Protein AF-A0A8X6KHC1-F1 (afdb_monomer_lite)

Radius of gyration: 24.21 Å; chains: 1; bounding box: 63×39×52 Å

Organism: Trichonephila clavata (NCBI:txid2740835)

Structure (mmCIF, N/CA/C/O backbone):
data_AF-A0A8X6KHC1-F1
#
_entry.id   AF-A0A8X6KHC1-F1
#
loop_
_atom_site.group_PDB
_atom_site.id
_atom_site.type_symbol
_atom_site.label_atom_id
_atom_site.label_alt_id
_atom_site.label_comp_id
_atom_site.label_asym_id
_atom_site.label_entity_id
_atom_site.label_seq_id
_atom_site.pdbx_PDB_ins_code
_atom_site.Cartn_x
_atom_site.Cartn_y
_atom_site.Cartn_z
_atom_site.occupancy
_atom_site.B_iso_or_equiv
_atom_site.auth_seq_id
_atom_site.auth_comp_id
_atom_site.auth_asym_id
_atom_site.auth_atom_id
_atom_site.pdbx_PDB_model_num
ATOM 1 N N . MET A 1 1 ? -24.688 18.273 -3.226 1.00 43.19 1 MET A N 1
ATOM 2 C CA . MET A 1 1 ? -24.657 17.177 -2.235 1.00 43.19 1 MET A CA 1
ATOM 3 C C . MET A 1 1 ? -24.201 15.931 -2.986 1.00 43.19 1 MET A C 1
ATOM 5 O O . MET A 1 1 ? -24.971 15.408 -3.776 1.00 43.19 1 MET A O 1
ATOM 9 N N . LEU A 1 2 ? -22.913 15.574 -2.917 1.00 41.88 2 LEU A N 1
ATOM 10 C CA . LEU A 1 2 ? -22.392 14.409 -3.650 1.00 41.88 2 LEU A CA 1
ATOM 11 C C . LEU A 1 2 ? -23.006 13.140 -3.045 1.00 41.88 2 LEU A C 1
ATOM 13 O O . LEU A 1 2 ? -23.076 13.063 -1.815 1.00 41.88 2 LEU A O 1
ATOM 17 N N . PRO A 1 3 ? -23.461 12.168 -3.857 1.00 45.53 3 PRO A N 1
ATOM 18 C CA . PRO A 1 3 ? -23.962 10.923 -3.311 1.00 45.53 3 PRO A CA 1
ATOM 19 C C . PRO A 1 3 ? -22.818 10.291 -2.527 1.00 45.53 3 PRO A C 1
ATOM 21 O O . PRO A 1 3 ? -21.704 10.156 -3.040 1.00 45.53 3 PRO A O 1
ATOM 24 N N . ALA A 1 4 ? -23.086 9.947 -1.268 1.00 55.69 4 ALA A N 1
ATOM 25 C CA . ALA A 1 4 ? -22.243 9.037 -0.524 1.00 55.69 4 ALA A CA 1
ATOM 26 C C . ALA A 1 4 ? -22.211 7.751 -1.347 1.00 55.69 4 ALA A C 1
ATOM 28 O O . ALA A 1 4 ? -23.131 6.938 -1.290 1.00 55.69 4 ALA A O 1
ATOM 29 N N . VAL A 1 5 ? -21.187 7.616 -2.191 1.00 51.53 5 VAL A N 1
ATOM 30 C CA . VAL A 1 5 ? -20.795 6.339 -2.757 1.00 51.53 5 VAL A CA 1
ATOM 31 C C . VAL A 1 5 ? -20.532 5.507 -1.520 1.00 51.53 5 VAL A C 1
ATOM 33 O O . VAL A 1 5 ? -19.492 5.653 -0.878 1.00 51.53 5 VAL A O 1
ATOM 36 N N . LEU A 1 6 ? -21.530 4.723 -1.116 1.00 49.94 6 LEU A N 1
ATOM 37 C CA . LEU A 1 6 ? -21.361 3.600 -0.221 1.00 49.94 6 LEU A CA 1
ATOM 38 C C . LEU A 1 6 ? -20.336 2.737 -0.937 1.00 49.94 6 LEU A C 1
ATOM 40 O O . LEU A 1 6 ? -20.671 1.900 -1.769 1.00 49.94 6 LEU A O 1
ATOM 44 N N . MET A 1 7 ? -19.058 3.033 -0.694 1.00 59.25 7 MET A N 1
ATOM 45 C CA . MET A 1 7 ? -17.973 2.146 -1.019 1.00 59.25 7 MET A CA 1
ATOM 46 C C . MET A 1 7 ? -18.353 0.884 -0.278 1.00 59.25 7 MET A C 1
ATOM 48 O O . MET A 1 7 ? -18.281 0.831 0.949 1.00 59.25 7 MET A O 1
ATOM 52 N N . THR A 1 8 ? -18.864 -0.097 -1.009 1.00 70.00 8 THR A N 1
ATOM 53 C CA . THR A 1 8 ? -19.113 -1.421 -0.475 1.00 70.00 8 THR A CA 1
ATOM 54 C C . THR A 1 8 ? -17.736 -1.991 -0.192 1.00 70.00 8 THR A C 1
ATOM 56 O O . THR A 1 8 ? -17.127 -2.633 -1.043 1.00 70.00 8 THR A O 1
ATOM 59 N N . VAL A 1 9 ? -17.191 -1.642 0.974 1.00 73.69 9 VAL A N 1
ATOM 60 C CA . VAL A 1 9 ? -15.909 -2.142 1.443 1.00 73.69 9 VAL A CA 1
ATOM 61 C C . VAL A 1 9 ? -16.115 -3.637 1.608 1.00 73.69 9 VAL A C 1
ATOM 63 O O . VAL A 1 9 ? -16.928 -4.062 2.439 1.00 73.69 9 VAL A O 1
ATOM 66 N N . SER A 1 10 ? -15.451 -4.413 0.758 1.00 87.31 10 SER A N 1
ATOM 67 C CA . SER A 1 10 ? -15.505 -5.872 0.785 1.00 87.31 10 SER A CA 1
ATOM 68 C C . SER A 1 10 ? -15.037 -6.395 2.145 1.0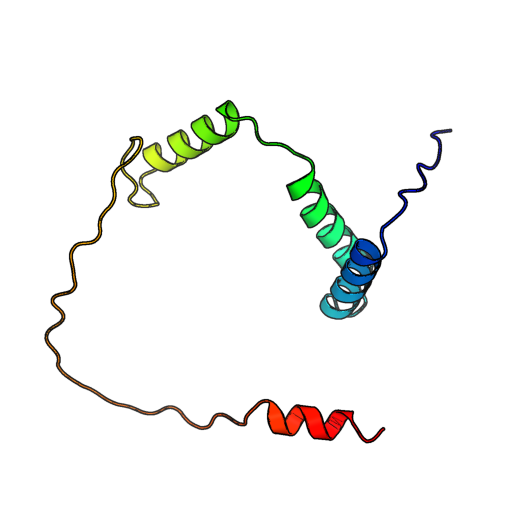0 87.31 10 SER A C 1
ATOM 70 O O . SER A 1 10 ? -14.314 -5.710 2.873 1.00 87.31 10 SER A O 1
ATOM 72 N N . LEU A 1 11 ? -15.418 -7.624 2.502 1.00 89.88 11 LEU A N 1
ATOM 73 C CA . LEU A 1 11 ? -14.990 -8.238 3.764 1.00 89.88 11 LEU A CA 1
ATOM 74 C C . LEU A 1 11 ? -13.456 -8.244 3.906 1.00 89.88 11 LEU A C 1
ATOM 76 O O . LEU A 1 11 ? -12.929 -7.949 4.975 1.00 89.88 11 LEU A O 1
ATOM 80 N N . VAL A 1 12 ? -12.745 -8.479 2.799 1.00 89.38 12 VAL A N 1
ATOM 81 C CA . VAL A 1 12 ? -11.277 -8.449 2.733 1.00 89.38 12 VAL A CA 1
ATOM 82 C C . VAL A 1 12 ? -10.725 -7.048 3.005 1.00 89.38 12 VAL A C 1
ATOM 84 O O . VAL A 1 12 ? -9.765 -6.896 3.757 1.00 89.38 12 VAL A O 1
ATOM 87 N N . GLU A 1 13 ? -11.327 -6.006 2.431 1.00 89.44 13 GLU A N 1
ATOM 88 C CA . GLU A 1 13 ? -10.899 -4.624 2.676 1.00 89.44 13 GLU A CA 1
ATOM 89 C C . 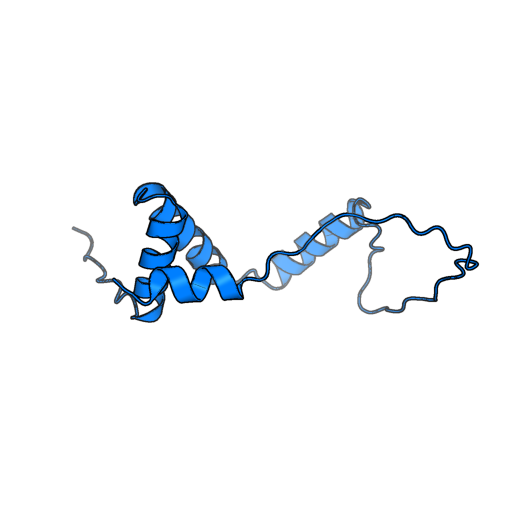GLU A 1 13 ? -11.162 -4.185 4.125 1.00 89.44 13 GLU A C 1
ATOM 91 O O . GLU A 1 13 ? -10.344 -3.465 4.698 1.00 89.44 13 GLU A O 1
ATOM 96 N N . ARG A 1 14 ? -12.252 -4.655 4.748 1.00 91.00 14 ARG A N 1
ATOM 97 C CA . ARG A 1 14 ? -12.530 -4.414 6.175 1.00 91.00 14 ARG A CA 1
ATOM 98 C C . ARG A 1 14 ? -11.512 -5.118 7.067 1.00 91.00 14 ARG A C 1
ATOM 100 O O . ARG A 1 14 ? -10.969 -4.487 7.968 1.00 91.00 14 ARG A O 1
ATOM 107 N N . ALA A 1 15 ? -11.206 -6.385 6.788 1.00 93.44 15 ALA A N 1
ATOM 108 C CA . ALA A 1 15 ? -10.185 -7.133 7.520 1.00 93.44 15 ALA A CA 1
ATOM 109 C C . ALA A 1 15 ? -8.805 -6.459 7.419 1.00 93.44 15 ALA A C 1
ATOM 111 O O . ALA A 1 1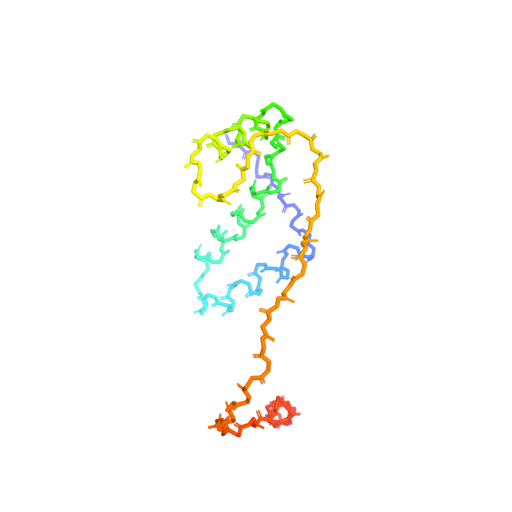5 ? -8.084 -6.364 8.410 1.00 93.44 15 ALA A O 1
ATOM 112 N N . LEU A 1 16 ? -8.462 -5.919 6.243 1.00 93.06 16 LEU A N 1
ATOM 113 C CA . LEU A 1 16 ? -7.228 -5.160 6.050 1.00 93.06 16 LEU A CA 1
ATOM 114 C C . LEU A 1 16 ? -7.211 -3.858 6.865 1.00 93.06 16 LEU A C 1
ATOM 116 O O . LEU A 1 16 ? -6.201 -3.561 7.492 1.00 93.06 16 LEU A O 1
ATOM 120 N N . LEU A 1 17 ? -8.310 -3.099 6.886 1.00 91.81 17 LEU A N 1
ATOM 121 C CA . LEU A 1 17 ? -8.428 -1.891 7.714 1.00 91.81 17 LEU A CA 1
ATOM 122 C C . LEU A 1 17 ? -8.246 -2.195 9.205 1.00 91.81 17 LEU A C 1
ATOM 124 O O . LEU A 1 17 ? -7.518 -1.478 9.887 1.00 91.81 17 LEU A O 1
ATOM 128 N N . VAL A 1 18 ? -8.864 -3.272 9.696 1.00 93.94 18 VAL A N 1
ATOM 129 C CA . VAL A 1 18 ? -8.744 -3.709 11.095 1.00 93.94 18 VAL A CA 1
ATOM 130 C C . VAL A 1 18 ? -7.309 -4.126 11.415 1.00 93.94 18 VAL A C 1
ATOM 132 O O . VAL A 1 18 ? -6.756 -3.703 12.427 1.00 93.94 18 VAL A O 1
ATOM 135 N N . LYS A 1 19 ? -6.662 -4.887 10.526 1.00 95.88 19 LYS A N 1
ATOM 136 C CA . LYS A 1 19 ? -5.249 -5.248 10.680 1.00 95.88 19 LYS A CA 1
ATOM 137 C C . LYS A 1 19 ? -4.353 -4.007 10.763 1.00 95.88 19 LYS A C 1
ATOM 139 O O . LYS A 1 19 ? -3.573 -3.882 11.703 1.00 95.88 19 LYS A O 1
ATOM 144 N N . LEU A 1 20 ? -4.517 -3.065 9.831 1.00 95.25 20 LEU A N 1
ATOM 145 C CA . LEU A 1 20 ? -3.743 -1.820 9.796 1.00 95.25 20 LEU A CA 1
ATOM 146 C C . LEU A 1 20 ? -3.972 -0.955 11.039 1.00 95.25 20 LEU A C 1
ATOM 148 O O . LEU A 1 20 ? -3.048 -0.287 11.492 1.00 95.25 20 LEU A O 1
ATOM 152 N N . PHE A 1 21 ? -5.182 -0.968 11.600 1.00 96.06 21 PHE A N 1
ATOM 153 C CA . PHE A 1 21 ? -5.505 -0.260 12.836 1.00 96.06 21 PHE A CA 1
ATOM 154 C C . PHE A 1 21 ? -4.699 -0.785 14.028 1.00 96.06 21 PHE A C 1
ATOM 156 O O . PHE A 1 21 ? -4.108 0.011 14.761 1.00 96.06 21 PHE A O 1
ATOM 163 N N . TYR A 1 22 ? -4.618 -2.107 14.194 1.00 97.19 22 TYR A N 1
ATOM 164 C CA . TYR A 1 22 ? -3.827 -2.710 15.268 1.00 97.19 22 TYR A CA 1
ATOM 165 C C . TYR A 1 22 ? -2.318 -2.547 15.049 1.00 97.19 22 TYR A C 1
ATOM 167 O O . TYR A 1 22 ? -1.606 -2.204 15.991 1.00 97.19 22 TYR A O 1
ATOM 175 N N . GLU A 1 23 ? -1.833 -2.684 13.810 1.00 96.00 23 GLU A N 1
ATOM 176 C CA . GLU A 1 23 ? -0.429 -2.408 13.458 1.00 96.00 23 GLU A CA 1
ATOM 177 C C . GLU A 1 23 ? -0.034 -0.951 13.767 1.00 96.00 23 GLU A C 1
ATOM 179 O O . GLU A 1 23 ? 1.074 -0.682 14.229 1.00 96.00 23 GLU A O 1
ATOM 184 N N . ASN A 1 24 ? -0.969 -0.010 13.605 1.00 95.81 24 ASN A N 1
ATOM 185 C CA . ASN A 1 24 ? -0.780 1.409 13.904 1.00 95.81 24 ASN A CA 1
ATOM 186 C C . ASN A 1 24 ? -1.143 1.794 15.355 1.00 95.81 24 ASN A C 1
ATOM 188 O O . ASN A 1 24 ? -1.416 2.965 15.630 1.00 95.81 24 ASN A O 1
ATOM 192 N N . LYS A 1 25 ? -1.151 0.838 16.298 1.00 96.56 25 LYS A N 1
ATOM 193 C CA . LYS A 1 25 ? -1.407 1.072 17.737 1.00 96.56 25 LYS A CA 1
ATOM 194 C C . LYS A 1 25 ? -2.735 1.794 18.018 1.00 96.56 25 LYS A C 1
ATOM 196 O O . LYS A 1 25 ? -2.817 2.642 18.902 1.00 96.56 25 LYS A O 1
ATOM 201 N N . GLY A 1 26 ? -3.768 1.497 17.234 1.00 95.12 26 GLY A N 1
ATOM 202 C CA . GLY A 1 26 ? -5.083 2.126 17.359 1.00 95.12 26 GLY A CA 1
ATOM 203 C C . GLY A 1 26 ? -5.198 3.511 16.711 1.00 95.12 26 GLY A C 1
ATOM 204 O O . GLY A 1 26 ? -6.206 4.196 16.883 1.00 95.12 26 GLY A O 1
ATOM 205 N N . ASN A 1 27 ? -4.202 3.952 15.937 1.00 95.62 27 ASN A N 1
ATOM 206 C CA . ASN A 1 27 ? -4.300 5.194 15.178 1.00 95.62 27 ASN A CA 1
ATOM 207 C C . ASN A 1 27 ? -5.106 4.986 13.885 1.00 95.62 27 ASN A C 1
ATOM 209 O O . ASN A 1 27 ? -4.577 4.591 12.842 1.00 95.62 27 ASN A O 1
ATOM 213 N N . ALA A 1 28 ? -6.400 5.307 13.946 1.00 91.75 28 ALA A N 1
ATOM 214 C CA . ALA A 1 28 ? -7.321 5.192 12.815 1.00 91.75 28 ALA A CA 1
ATOM 215 C C . ALA A 1 28 ? -6.927 6.059 11.606 1.00 91.75 28 ALA A C 1
ATOM 217 O O . ALA A 1 28 ? -7.112 5.637 10.465 1.00 91.75 28 ALA A O 1
ATOM 218 N N . SER A 1 29 ? -6.355 7.246 11.834 1.00 92.12 29 SER A N 1
ATOM 219 C CA . SER A 1 29 ? -5.939 8.154 10.755 1.00 92.12 29 SER A CA 1
ATOM 220 C C . SER A 1 29 ? -4.759 7.579 9.967 1.00 92.12 29 SER A C 1
ATOM 222 O O . SER A 1 29 ? -4.784 7.542 8.734 1.00 92.12 29 SER A O 1
ATOM 224 N N . ALA A 1 30 ? -3.757 7.048 10.673 1.00 93.56 30 ALA A N 1
ATOM 225 C CA . ALA A 1 30 ? -2.613 6.381 10.057 1.00 93.56 30 ALA A CA 1
ATOM 226 C C . ALA A 1 30 ? -3.040 5.120 9.285 1.00 93.56 30 ALA A C 1
ATOM 228 O O . ALA A 1 30 ? -2.688 4.967 8.114 1.00 93.56 30 ALA A O 1
ATOM 229 N N . ALA A 1 31 ? -3.890 4.285 9.891 1.00 93.62 31 ALA A N 1
ATOM 230 C CA . ALA A 1 31 ? -4.415 3.075 9.260 1.00 93.62 31 ALA A CA 1
ATOM 231 C C . ALA A 1 31 ? -5.226 3.370 7.987 1.00 93.62 31 ALA A C 1
ATOM 233 O O . ALA A 1 31 ? -5.037 2.716 6.959 1.00 93.62 31 ALA A O 1
ATOM 234 N N . ALA A 1 32 ? -6.093 4.388 8.017 1.00 89.62 32 ALA A N 1
ATOM 235 C CA . ALA A 1 32 ? -6.853 4.814 6.846 1.00 89.62 32 ALA A CA 1
ATOM 236 C C . ALA A 1 32 ? -5.929 5.334 5.734 1.00 89.62 32 ALA A C 1
ATOM 238 O O . ALA A 1 32 ? -6.096 4.976 4.567 1.00 89.62 32 ALA A O 1
ATOM 239 N N . ARG A 1 33 ? -4.918 6.140 6.081 1.00 90.81 33 ARG A N 1
ATOM 240 C CA . ARG A 1 33 ? -3.945 6.677 5.121 1.00 90.81 33 ARG A CA 1
ATOM 241 C C . ARG A 1 33 ? -3.145 5.566 4.438 1.00 90.81 33 ARG A C 1
ATOM 243 O O . ARG A 1 33 ? -2.990 5.601 3.218 1.00 90.81 33 ARG A O 1
ATOM 250 N N . GLU A 1 34 ? -2.701 4.558 5.185 1.00 92.12 34 GLU A N 1
ATOM 251 C CA . GLU A 1 34 ? -2.059 3.365 4.623 1.00 92.12 34 GLU A CA 1
ATOM 252 C C . GLU A 1 34 ? -2.998 2.542 3.742 1.00 92.12 34 GLU A C 1
ATOM 254 O O . GLU A 1 34 ? -2.611 2.127 2.649 1.00 92.12 34 GLU A O 1
ATOM 259 N N . PHE A 1 35 ? -4.239 2.327 4.176 1.00 90.69 35 PHE A N 1
ATOM 260 C CA . PHE A 1 35 ? -5.237 1.605 3.394 1.00 90.69 35 PHE A CA 1
ATOM 261 C C . PHE A 1 35 ? -5.478 2.278 2.039 1.00 90.69 35 PHE A C 1
ATOM 263 O O . PHE A 1 35 ? -5.411 1.622 0.997 1.00 90.69 35 PHE A O 1
ATOM 270 N N . TYR A 1 36 ? -5.690 3.597 2.030 1.00 86.12 36 TYR A N 1
ATOM 271 C CA . TYR A 1 36 ? -5.883 4.350 0.794 1.00 86.12 36 TYR A CA 1
ATOM 272 C C . TYR A 1 36 ? -4.618 4.425 -0.054 1.00 86.12 36 TYR A C 1
ATOM 274 O O . TYR A 1 36 ? -4.735 4.381 -1.272 1.00 86.12 36 TYR A O 1
ATOM 282 N N . HIS A 1 37 ? -3.424 4.473 0.541 1.00 86.12 37 HIS A N 1
ATOM 283 C CA . HIS A 1 37 ? -2.167 4.377 -0.203 1.00 86.12 37 HIS A CA 1
ATOM 284 C C . HIS A 1 37 ? -2.031 3.018 -0.908 1.00 86.12 37 HIS A C 1
ATOM 286 O O . HIS A 1 37 ? -1.752 2.943 -2.103 1.00 86.12 37 HIS A O 1
ATOM 292 N N . ARG A 1 38 ? -2.331 1.922 -0.201 1.00 83.94 38 ARG A N 1
ATOM 293 C CA . ARG A 1 38 ? -2.351 0.567 -0.773 1.00 83.94 38 ARG A CA 1
ATOM 294 C C . ARG A 1 38 ? -3.447 0.400 -1.829 1.00 83.94 38 ARG A C 1
ATOM 296 O O . ARG A 1 38 ? -3.268 -0.359 -2.778 1.00 83.94 38 ARG A O 1
ATOM 303 N N . LYS A 1 39 ? -4.574 1.104 -1.693 1.00 78.25 39 LYS A N 1
ATOM 304 C CA . LYS A 1 39 ? -5.678 1.094 -2.663 1.00 78.25 39 LYS A CA 1
ATOM 305 C C . LYS A 1 39 ? -5.397 1.974 -3.884 1.00 78.25 39 LYS A C 1
ATOM 307 O O . LYS A 1 39 ? -5.736 1.577 -4.993 1.00 78.25 39 LYS A O 1
ATOM 312 N N . SER A 1 40 ? -4.741 3.120 -3.720 1.00 68.81 40 SER A N 1
ATOM 313 C CA . SER A 1 40 ? -4.371 4.023 -4.816 1.00 68.81 40 SER A CA 1
ATOM 314 C C . SER A 1 40 ? -3.224 3.470 -5.661 1.00 68.81 40 SER A C 1
ATOM 316 O O . SER A 1 40 ? -3.254 3.633 -6.880 1.00 68.81 40 SER A O 1
ATOM 318 N N . LEU A 1 41 ? -2.308 2.698 -5.060 1.00 62.44 41 LEU A N 1
ATOM 319 C CA . LEU A 1 41 ? -1.358 1.845 -5.789 1.00 62.44 41 LEU A CA 1
ATOM 320 C C . LEU A 1 41 ? -2.066 0.870 -6.743 1.00 62.44 41 LEU A C 1
ATOM 322 O O . LEU A 1 41 ? -1.542 0.566 -7.809 1.00 62.44 41 LEU A O 1
ATOM 326 N N . LYS A 1 42 ? -3.273 0.409 -6.393 1.00 61.12 42 LYS A N 1
ATOM 327 C CA . LYS A 1 42 ? -4.089 -0.467 -7.250 1.00 61.12 42 LYS A CA 1
ATOM 328 C C . LYS A 1 42 ? -4.937 0.296 -8.271 1.00 61.12 42 LYS A C 1
ATOM 330 O O . LYS A 1 42 ? -5.392 -0.308 -9.234 1.00 61.12 42 LYS A O 1
ATOM 335 N N . PHE A 1 43 ? -5.165 1.596 -8.072 1.00 59.16 43 PHE A N 1
ATOM 336 C CA . PHE A 1 43 ? -6.125 2.381 -8.859 1.00 59.16 43 PHE A CA 1
ATOM 337 C C . PHE A 1 43 ? -5.503 3.263 -9.942 1.00 59.16 43 PHE A C 1
ATOM 339 O O . PHE A 1 43 ? -6.239 3.876 -10.713 1.00 59.16 43 PHE A O 1
ATOM 346 N N . ARG A 1 44 ? -4.171 3.320 -10.044 1.00 67.38 44 ARG A N 1
ATOM 347 C CA . ARG A 1 44 ? -3.506 3.931 -11.196 1.00 67.38 44 ARG A CA 1
ATOM 348 C C . ARG A 1 44 ? -2.894 2.829 -12.058 1.00 67.38 44 ARG A C 1
ATOM 350 O O . ARG A 1 44 ? -1.768 2.418 -11.783 1.00 67.38 44 ARG A O 1
ATOM 357 N N . PRO A 1 45 ? -3.593 2.359 -13.107 1.00 61.38 45 PRO A N 1
ATOM 358 C CA . PRO A 1 45 ? -2.936 1.612 -14.162 1.00 61.38 45 PRO A CA 1
ATOM 359 C C . PRO A 1 45 ? -1.863 2.533 -14.736 1.00 61.38 45 PRO A C 1
ATOM 361 O O . PRO A 1 45 ? -2.164 3.533 -15.388 1.00 61.38 45 PRO A O 1
ATOM 364 N N . MET A 1 46 ? -0.602 2.258 -14.415 1.00 75.19 46 MET A N 1
ATOM 365 C CA . MET A 1 46 ? 0.492 2.978 -15.039 1.00 75.19 46 MET A CA 1
ATOM 366 C C . MET A 1 46 ? 0.493 2.568 -16.508 1.00 75.19 46 MET A C 1
ATOM 368 O O . MET A 1 46 ? 0.518 1.373 -16.823 1.00 75.19 46 MET A O 1
ATOM 372 N N . SER A 1 47 ? 0.413 3.547 -17.409 1.00 80.25 47 SER A N 1
ATOM 373 C CA . SER A 1 47 ? 0.399 3.238 -18.832 1.00 80.25 47 SER A CA 1
ATOM 374 C C . SER A 1 47 ? 1.695 2.515 -19.212 1.00 80.25 47 SER A C 1
ATOM 376 O O . SER A 1 47 ? 2.737 2.641 -18.558 1.00 80.25 47 SER A O 1
ATOM 378 N N . THR A 1 48 ? 1.657 1.722 -20.277 1.00 83.38 48 THR A N 1
ATOM 379 C CA . THR A 1 48 ? 2.861 1.060 -20.799 1.00 83.38 48 THR A CA 1
ATOM 380 C C . THR A 1 48 ? 3.947 2.075 -21.168 1.00 83.38 48 THR A C 1
ATOM 382 O O . THR A 1 48 ? 5.133 1.775 -21.032 1.00 83.38 48 THR A O 1
ATOM 385 N N . ASN A 1 49 ? 3.554 3.288 -21.564 1.00 83.19 49 ASN A N 1
ATOM 386 C CA . ASN A 1 49 ? 4.457 4.395 -21.863 1.00 83.19 49 ASN A CA 1
ATOM 387 C C . ASN A 1 49 ? 5.086 4.990 -20.600 1.00 83.19 49 ASN A C 1
ATOM 389 O O . ASN A 1 49 ? 6.300 5.175 -20.569 1.00 83.19 49 ASN A O 1
ATOM 393 N N . ASP A 1 50 ? 4.300 5.209 -19.544 1.00 83.00 50 ASP A N 1
ATOM 394 C CA . ASP A 1 50 ? 4.807 5.714 -18.262 1.00 83.00 50 ASP A CA 1
ATOM 395 C C . ASP A 1 50 ? 5.793 4.728 -17.625 1.00 83.00 50 ASP A C 1
ATOM 397 O O . ASP A 1 50 ? 6.853 5.125 -17.142 1.00 83.00 50 ASP A O 1
ATOM 401 N N . ASN A 1 51 ? 5.497 3.427 -17.709 1.00 82.06 51 ASN A N 1
ATOM 402 C CA . ASN A 1 51 ? 6.410 2.374 -17.266 1.00 82.06 51 ASN A CA 1
ATOM 403 C C . ASN A 1 51 ? 7.727 2.398 -18.056 1.00 82.06 51 ASN A C 1
ATOM 405 O O . ASN A 1 51 ? 8.803 2.349 -17.465 1.00 82.06 51 ASN A O 1
ATOM 409 N N . ARG A 1 52 ? 7.668 2.509 -19.392 1.00 85.44 52 ARG A N 1
ATOM 410 C CA . ARG A 1 52 ? 8.873 2.598 -20.239 1.00 85.44 52 ARG A CA 1
ATOM 411 C C . ARG A 1 52 ? 9.698 3.847 -19.940 1.00 85.44 52 ARG A C 1
ATOM 413 O O . ARG A 1 52 ? 10.919 3.759 -19.881 1.00 85.44 52 ARG A O 1
ATOM 420 N N . ALA A 1 53 ? 9.048 4.988 -19.732 1.00 85.75 53 ALA A N 1
ATOM 421 C CA . ALA A 1 53 ? 9.720 6.237 -19.393 1.00 85.75 53 ALA A CA 1
ATOM 422 C C . ALA A 1 53 ? 10.407 6.156 -18.023 1.00 85.75 53 ALA A C 1
ATOM 424 O O . ALA A 1 53 ? 11.530 6.629 -17.864 1.00 85.75 53 ALA A O 1
ATOM 425 N N . MET A 1 54 ? 9.758 5.520 -17.047 1.00 83.81 54 MET A N 1
ATOM 426 C CA . MET A 1 54 ? 10.327 5.293 -15.723 1.00 83.81 54 MET A CA 1
ATOM 427 C C . MET A 1 54 ? 11.541 4.358 -15.783 1.00 83.81 54 MET A C 1
ATOM 429 O O . MET A 1 54 ? 12.577 4.686 -15.215 1.00 83.81 54 MET A O 1
ATOM 433 N N . ILE A 1 55 ? 11.453 3.252 -16.529 1.00 81.69 55 ILE A N 1
ATOM 434 C CA . ILE A 1 55 ? 12.579 2.328 -16.747 1.00 81.69 55 ILE A CA 1
ATOM 435 C C . ILE A 1 55 ? 13.757 3.051 -17.415 1.00 81.69 55 ILE A C 1
ATOM 437 O O . ILE A 1 55 ? 14.871 2.967 -16.910 1.00 81.69 55 ILE A O 1
ATOM 441 N N . LYS A 1 56 ? 13.513 3.837 -18.473 1.00 84.06 56 LYS A N 1
ATOM 442 C CA . LYS A 1 56 ? 14.556 4.616 -19.164 1.00 84.06 56 LYS A CA 1
ATOM 443 C C . LYS A 1 56 ? 15.288 5.574 -18.219 1.00 84.06 56 LYS A C 1
ATOM 445 O O . LYS A 1 56 ? 16.511 5.619 -18.220 1.00 84.06 56 LYS A O 1
ATOM 450 N N . ARG A 1 57 ? 14.552 6.294 -17.363 1.00 85.06 57 ARG A N 1
ATOM 451 C CA . ARG A 1 57 ? 15.144 7.194 -16.353 1.00 85.06 57 ARG A CA 1
ATOM 452 C C . ARG A 1 57 ? 16.015 6.448 -15.344 1.00 85.06 57 ARG A C 1
ATOM 454 O O . ARG A 1 57 ? 17.006 6.997 -14.875 1.00 85.06 57 ARG A O 1
ATOM 461 N N . PHE A 1 58 ? 15.646 5.217 -14.992 1.00 79.75 58 PHE A N 1
ATOM 462 C CA . PHE A 1 58 ? 16.458 4.383 -14.110 1.00 79.75 58 PHE A CA 1
ATOM 463 C C . PHE A 1 58 ? 17.735 3.892 -14.795 1.00 79.75 58 PHE A C 1
ATOM 465 O O . PHE A 1 58 ? 18.800 3.997 -14.191 1.00 79.75 58 PHE A O 1
ATOM 472 N N . GLU A 1 59 ? 17.644 3.425 -16.041 1.00 80.06 59 GLU A N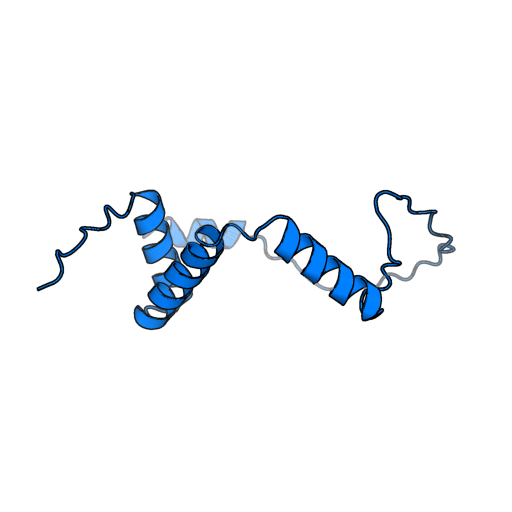 1
ATOM 473 C CA . GLU A 1 59 ? 18.800 3.012 -16.850 1.00 80.06 59 GLU A CA 1
ATOM 474 C C . GLU A 1 59 ? 19.798 4.170 -17.041 1.00 80.06 59 GLU A C 1
ATOM 476 O O . GLU A 1 59 ? 20.995 3.990 -16.852 1.00 80.06 59 GLU A O 1
ATOM 481 N N . GLU A 1 60 ? 19.306 5.380 -17.325 1.00 82.00 60 GLU A N 1
ATOM 482 C CA . GLU A 1 60 ? 20.125 6.596 -17.465 1.00 82.00 60 GLU A CA 1
ATOM 483 C C . GLU A 1 60 ? 20.751 7.064 -16.147 1.00 82.00 60 GLU A C 1
ATOM 485 O O . GLU A 1 60 ? 21.773 7.744 -16.151 1.00 82.00 60 GLU A O 1
ATOM 490 N N . SER A 1 61 ? 20.138 6.732 -15.007 1.00 79.94 61 SER A N 1
ATOM 491 C CA . SER A 1 61 ? 20.645 7.177 -13.710 1.00 79.94 61 SER A CA 1
ATOM 492 C C . SER A 1 61 ? 21.865 6.390 -13.227 1.00 79.94 61 SER A C 1
ATOM 494 O O . SER A 1 61 ? 22.466 6.820 -12.248 1.00 79.94 61 SER A O 1
ATOM 496 N N . GLU A 1 62 ? 22.187 5.242 -13.845 1.00 67.69 62 GLU A N 1
ATOM 497 C CA . GLU A 1 62 ? 23.266 4.280 -13.513 1.00 67.69 62 GLU A CA 1
ATOM 498 C C . GLU A 1 62 ? 23.338 3.791 -12.046 1.00 67.69 62 GLU A C 1
ATOM 500 O O . GLU A 1 62 ? 24.054 2.841 -11.735 1.00 67.69 62 GLU A O 1
ATOM 505 N N . LYS A 1 63 ? 22.518 4.338 -11.141 1.00 73.38 63 LYS A N 1
ATOM 506 C CA . LYS A 1 63 ? 22.466 4.041 -9.697 1.00 73.38 63 LYS A CA 1
ATOM 507 C C . LYS A 1 63 ? 22.125 2.590 -9.370 1.00 73.38 63 LYS A C 1
ATOM 509 O O . LYS A 1 63 ? 22.374 2.143 -8.257 1.00 73.38 63 LYS A O 1
ATOM 514 N N . LEU A 1 64 ? 21.518 1.880 -10.316 1.00 65.62 64 LEU A N 1
ATOM 515 C CA . LEU A 1 64 ? 21.093 0.490 -10.156 1.00 65.62 64 LEU A CA 1
ATOM 516 C C . LEU A 1 64 ? 22.004 -0.502 -10.899 1.00 65.62 64 LEU A C 1
ATOM 518 O O . LEU A 1 64 ? 21.722 -1.696 -10.878 1.00 65.62 64 LEU A O 1
ATOM 522 N N . GLY A 1 65 ? 23.063 -0.040 -11.580 1.00 67.50 65 GLY A N 1
ATOM 523 C CA . GLY A 1 65 ? 23.948 -0.906 -12.374 1.00 67.50 65 GLY A CA 1
ATOM 524 C C . GLY A 1 65 ? 23.261 -1.589 -13.568 1.00 67.50 65 GLY A C 1
ATOM 525 O O . GLY A 1 65 ? 23.787 -2.556 -14.120 1.00 67.50 65 GLY A O 1
ATOM 526 N N . VAL A 1 66 ? 22.076 -1.116 -13.966 1.00 65.19 66 VAL A N 1
ATOM 527 C CA . VAL A 1 66 ? 21.287 -1.682 -15.066 1.00 65.19 66 VAL A CA 1
ATOM 528 C C . VAL A 1 66 ? 21.624 -0.936 -16.353 1.00 65.19 66 VAL A C 1
ATOM 530 O O . VAL A 1 66 ? 21.383 0.264 -16.452 1.00 65.19 66 VAL A O 1
ATOM 533 N N . LYS A 1 67 ? 22.176 -1.642 -17.345 1.00 67.69 67 LYS A N 1
ATOM 534 C CA . LYS A 1 67 ? 22.433 -1.079 -18.678 1.00 67.69 67 LYS A CA 1
ATOM 535 C C . LYS A 1 67 ? 21.137 -0.989 -19.496 1.00 67.69 67 LYS A C 1
ATOM 537 O O . LYS A 1 67 ? 20.313 -1.900 -19.391 1.00 67.69 67 LYS A O 1
ATOM 542 N N . PRO A 1 68 ? 20.981 0.036 -20.352 1.00 66.56 68 PRO A N 1
ATOM 543 C CA . PRO A 1 68 ? 19.779 0.204 -21.158 1.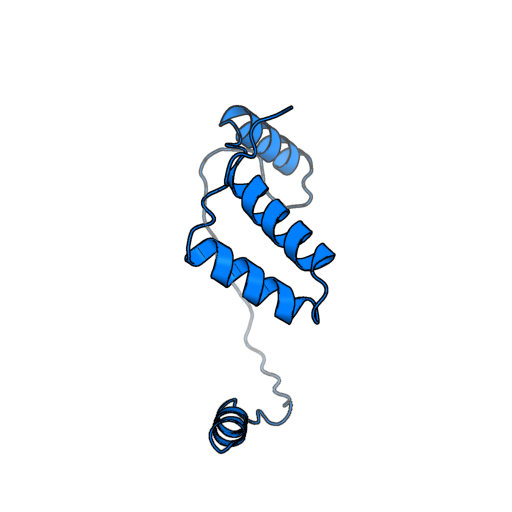00 66.56 68 PRO A CA 1
ATOM 544 C C . PRO A 1 68 ? 19.572 -0.924 -22.180 1.00 66.56 68 PRO A C 1
ATOM 546 O O . PRO A 1 68 ? 20.483 -1.241 -22.947 1.00 66.56 68 PRO A O 1
ATOM 549 N N . GLY A 1 69 ? 18.367 -1.516 -22.224 1.00 71.06 69 GLY A N 1
ATOM 550 C CA . GLY A 1 69 ? 17.970 -2.463 -23.282 1.00 71.06 69 GLY A CA 1
ATOM 551 C C . GLY A 1 69 ? 16.995 -3.583 -22.875 1.00 71.06 69 GLY A C 1
ATOM 552 O O . GLY A 1 69 ? 17.003 -4.098 -21.761 1.00 71.06 69 GLY A O 1
ATOM 553 N N . ARG A 1 70 ? 16.151 -4.031 -23.820 1.00 64.06 70 ARG A N 1
ATOM 554 C CA . ARG A 1 70 ? 15.197 -5.139 -23.608 1.00 64.06 70 ARG A CA 1
ATOM 555 C C . ARG A 1 70 ? 15.874 -6.511 -23.751 1.00 64.06 70 ARG A C 1
ATOM 557 O O . ARG A 1 70 ? 16.281 -6.886 -24.845 1.00 64.06 70 ARG A O 1
ATOM 564 N N . GLY A 1 71 ? 15.864 -7.297 -22.671 1.00 65.44 71 GLY A N 1
ATOM 565 C CA . GLY A 1 71 ? 15.903 -8.764 -22.731 1.00 65.44 71 GLY A CA 1
ATOM 566 C C . GLY A 1 71 ? 17.269 -9.461 -22.711 1.00 65.44 71 GLY A C 1
ATOM 567 O O . GLY A 1 71 ? 17.496 -10.303 -23.574 1.00 65.44 71 GLY A O 1
ATOM 568 N N . ARG A 1 72 ? 18.141 -9.226 -21.714 1.00 58.03 72 ARG A N 1
ATOM 569 C CA . ARG A 1 72 ? 19.279 -10.139 -21.446 1.00 58.03 72 ARG A CA 1
ATOM 570 C C . ARG A 1 72 ? 19.537 -10.387 -19.949 1.00 58.03 72 ARG A C 1
ATOM 572 O O . ARG A 1 72 ? 19.854 -9.470 -19.203 1.00 58.03 72 ARG A O 1
ATOM 579 N N . LYS A 1 73 ? 19.397 -11.661 -19.555 1.00 64.19 73 LYS A N 1
ATOM 580 C CA . LYS A 1 73 ? 20.020 -12.337 -18.391 1.00 64.19 73 LYS A CA 1
ATOM 581 C C . LYS A 1 73 ? 21.360 -12.946 -18.892 1.00 64.19 73 LYS A C 1
ATOM 583 O O . LYS A 1 73 ? 21.512 -13.075 -20.100 1.00 64.19 73 LYS A O 1
ATOM 588 N N . HIS A 1 74 ? 22.372 -13.317 -18.107 1.00 50.53 74 HIS A N 1
ATOM 589 C CA . HIS A 1 74 ? 22.362 -14.152 -16.908 1.00 50.53 74 HIS A CA 1
ATOM 590 C C . HIS A 1 74 ? 23.633 -13.937 -16.065 1.00 50.53 74 HIS A C 1
ATOM 592 O O . HIS A 1 74 ? 24.652 -13.450 -16.545 1.00 50.53 74 HIS A O 1
ATOM 598 N N . ILE A 1 75 ? 23.507 -14.334 -14.803 1.00 65.56 75 ILE A N 1
ATOM 599 C CA . ILE A 1 75 ? 24.512 -14.417 -13.744 1.00 65.56 75 ILE A CA 1
ATOM 600 C C . ILE A 1 75 ? 25.635 -15.390 -14.159 1.00 65.56 75 ILE A C 1
ATOM 602 O O . ILE A 1 75 ? 25.344 -16.455 -14.698 1.00 65.56 75 ILE A O 1
ATOM 606 N N . THR A 1 76 ? 26.899 -15.097 -13.858 1.00 50.03 76 THR A N 1
ATOM 607 C CA . THR A 1 76 ? 27.994 -16.085 -13.969 1.00 50.03 76 THR A CA 1
ATOM 608 C C . THR A 1 76 ? 28.737 -16.123 -12.631 1.00 50.03 76 THR A C 1
ATOM 610 O O . THR A 1 76 ? 28.842 -15.077 -11.987 1.00 50.03 76 THR A O 1
ATOM 613 N N . PRO A 1 77 ? 29.110 -17.317 -12.136 1.00 55.34 77 PRO A N 1
ATOM 614 C CA . PRO A 1 77 ? 29.074 -17.615 -10.716 1.00 55.34 77 PRO A CA 1
ATOM 615 C C . PRO A 1 77 ? 30.334 -17.189 -9.965 1.00 55.34 77 PRO A C 1
ATOM 617 O O . PRO A 1 77 ? 31.420 -17.037 -10.516 1.00 55.34 77 PRO A O 1
ATOM 620 N N . VAL A 1 78 ? 30.100 -17.052 -8.666 1.00 53.75 78 VAL A N 1
ATOM 621 C CA . VAL A 1 78 ? 31.023 -16.978 -7.538 1.00 53.75 78 VAL A CA 1
ATOM 622 C C . VAL A 1 78 ? 32.283 -17.836 -7.729 1.00 53.75 78 VAL A C 1
ATOM 624 O O . VAL A 1 78 ? 32.191 -19.050 -7.882 1.00 53.75 78 VAL A O 1
ATOM 627 N N . LEU A 1 79 ? 33.449 -17.200 -7.601 1.00 53.94 79 LEU A N 1
ATOM 628 C CA . LEU A 1 79 ? 34.675 -17.817 -7.094 1.00 53.94 79 LEU A CA 1
ATOM 629 C C . LEU A 1 79 ? 34.952 -17.148 -5.745 1.00 53.94 79 LEU A C 1
ATOM 631 O O . LEU A 1 79 ? 35.602 -16.111 -5.669 1.00 53.94 79 LEU A O 1
ATOM 635 N N . VAL A 1 80 ? 34.351 -17.685 -4.687 1.00 51.31 80 VAL A N 1
ATOM 636 C CA . VAL A 1 80 ? 34.771 -17.390 -3.319 1.00 51.31 80 VAL A CA 1
ATOM 637 C C . VAL A 1 80 ? 35.465 -18.652 -2.865 1.00 51.31 80 VAL A C 1
ATOM 639 O O . VAL A 1 80 ? 34.817 -19.667 -2.607 1.00 51.31 80 VAL A O 1
ATOM 642 N N . ASP A 1 81 ? 36.793 -18.580 -2.861 1.00 41.56 81 ASP A N 1
ATOM 643 C CA . ASP A 1 81 ? 37.625 -19.554 -2.182 1.00 41.56 81 ASP A CA 1
ATOM 644 C C . ASP A 1 81 ? 37.125 -19.684 -0.747 1.00 41.56 81 ASP A C 1
ATOM 646 O O . ASP A 1 81 ? 37.025 -18.720 0.017 1.00 41.56 81 ASP A O 1
ATOM 650 N N . SER A 1 82 ? 36.751 -20.907 -0.410 1.00 49.06 82 SER A N 1
ATOM 651 C CA . SER A 1 82 ? 36.370 -21.318 0.923 1.00 49.06 82 SER A CA 1
ATOM 652 C C . SER A 1 82 ? 37.550 -21.133 1.871 1.00 49.06 82 SER A C 1
ATOM 654 O O . SER A 1 82 ? 38.453 -21.966 1.912 1.00 49.06 82 SER A O 1
ATOM 656 N N . GLN A 1 83 ? 37.506 -20.083 2.688 1.00 37.53 83 GLN A N 1
ATOM 657 C CA . GLN A 1 83 ? 38.133 -20.103 4.002 1.00 37.53 83 GLN A CA 1
ATOM 658 C C . GLN A 1 83 ? 37.109 -19.710 5.059 1.00 37.53 83 GLN A C 1
ATOM 660 O O . GLN A 1 83 ? 36.667 -18.571 5.185 1.00 37.53 83 GLN A O 1
ATOM 665 N N . SER A 1 84 ? 36.707 -20.752 5.775 1.00 46.09 84 SER A N 1
ATOM 666 C CA . SER A 1 84 ? 35.896 -20.763 6.973 1.00 46.09 84 SER A CA 1
ATOM 667 C C . SER A 1 84 ? 36.412 -19.770 8.008 1.00 46.09 84 SER A C 1
ATOM 669 O O . SER A 1 84 ? 37.586 -19.820 8.364 1.00 46.09 84 SER A O 1
ATOM 671 N N . GLN A 1 85 ? 35.510 -18.990 8.596 1.00 36.16 85 GLN A N 1
ATOM 672 C CA . GLN A 1 85 ? 35.588 -18.695 10.021 1.00 36.16 85 GLN A CA 1
ATOM 673 C C . GLN A 1 85 ? 34.181 -18.533 10.597 1.00 36.16 85 GLN A C 1
ATOM 675 O O . GLN A 1 85 ? 33.426 -17.618 10.288 1.00 36.16 85 GLN A O 1
ATOM 680 N N . THR A 1 86 ? 33.851 -19.529 11.408 1.00 41.78 86 THR A N 1
ATOM 681 C CA . THR A 1 86 ? 32.773 -19.602 12.383 1.00 41.78 86 THR A CA 1
ATOM 682 C C . THR A 1 86 ? 32.946 -18.535 13.461 1.00 41.78 86 THR A C 1
ATOM 684 O O . THR A 1 86 ? 34.024 -18.449 14.048 1.00 41.78 86 THR A O 1
ATOM 687 N N . SER A 1 87 ? 31.879 -17.828 13.823 1.00 36.91 87 SER A N 1
ATOM 688 C CA . SER A 1 87 ? 31.617 -17.507 15.230 1.00 36.91 87 SER A CA 1
ATOM 689 C C . SER A 1 87 ? 30.133 -17.225 15.458 1.00 36.91 87 SER A C 1
ATOM 691 O O . SER A 1 87 ? 29.411 -16.733 14.593 1.00 36.91 87 SER A O 1
ATOM 693 N N . GLU A 1 88 ? 29.684 -17.684 16.615 1.00 51.66 88 GLU A N 1
ATOM 694 C CA . GLU A 1 88 ? 28.312 -17.950 17.011 1.00 51.66 88 GLU A CA 1
ATOM 695 C C . GLU A 1 88 ? 27.578 -16.700 17.498 1.00 51.66 88 GLU A C 1
ATOM 697 O O . GLU A 1 88 ? 28.161 -15.856 18.173 1.00 51.66 88 GLU A O 1
ATOM 702 N N . PHE A 1 89 ? 26.265 -16.645 17.263 1.00 37.69 89 PHE A N 1
ATOM 703 C CA . PHE A 1 89 ? 25.360 -15.842 18.084 1.00 37.69 89 PHE A CA 1
ATOM 704 C C . PHE A 1 89 ? 24.079 -16.628 18.389 1.00 37.69 89 PHE A C 1
ATOM 706 O O . PHE A 1 89 ? 23.140 -16.685 17.602 1.00 37.69 89 PHE A O 1
ATOM 713 N N . GLY A 1 90 ? 24.116 -17.289 19.548 1.00 43.34 90 GLY A N 1
ATOM 714 C CA . GLY A 1 90 ? 23.136 -17.140 20.625 1.00 43.34 90 GLY A CA 1
ATOM 715 C C . GLY A 1 90 ? 21.644 -17.205 20.295 1.00 43.34 90 GLY A C 1
ATOM 716 O O . GLY A 1 90 ? 21.021 -16.187 20.031 1.00 43.34 90 GLY A O 1
ATOM 717 N N . SER A 1 91 ? 21.096 -18.400 20.523 1.00 50.28 91 SER A N 1
ATOM 718 C CA . SER A 1 91 ? 19.782 -18.700 21.116 1.00 50.28 91 SER A CA 1
ATOM 719 C C . SER A 1 91 ? 18.522 -18.110 20.464 1.00 50.28 91 SER A C 1
ATOM 721 O O . SER A 1 91 ? 18.053 -17.019 20.780 1.00 50.28 91 SER A O 1
ATOM 723 N N . SER A 1 92 ? 17.913 -18.934 19.611 1.00 53.47 92 SER A N 1
ATOM 724 C CA . SER A 1 92 ? 16.544 -18.801 19.114 1.00 53.47 92 SER A CA 1
ATOM 725 C C . SER A 1 92 ? 15.564 -19.415 20.122 1.00 53.47 92 SER A C 1
ATOM 727 O O . SER A 1 92 ? 15.353 -20.629 20.098 1.00 53.47 92 SER A O 1
ATOM 729 N N . SER A 1 93 ? 14.915 -18.603 20.962 1.00 54.84 93 SER A N 1
ATOM 730 C CA . SER A 1 93 ? 13.643 -19.020 21.566 1.00 54.84 93 SER A CA 1
ATOM 731 C C . SER A 1 93 ? 12.570 -18.994 20.475 1.00 54.84 93 SER A C 1
ATOM 733 O O . SER A 1 93 ? 12.338 -17.993 19.794 1.00 54.84 93 SER A O 1
ATOM 735 N N . THR A 1 94 ? 12.008 -20.167 20.204 1.00 55.41 94 THR A N 1
ATOM 736 C CA . THR A 1 94 ? 11.139 -20.421 19.055 1.00 55.41 94 THR A CA 1
ATOM 737 C C . THR A 1 94 ? 9.718 -19.924 19.331 1.00 55.41 94 THR A C 1
ATOM 739 O O . THR A 1 94 ? 9.227 -19.996 20.454 1.00 55.41 94 THR A O 1
ATOM 742 N N . LEU A 1 95 ? 9.045 -19.439 18.279 1.00 52.41 95 LEU A N 1
ATOM 743 C CA . LEU A 1 95 ? 7.659 -18.924 18.242 1.00 52.41 95 LEU A CA 1
ATOM 744 C C . LEU A 1 95 ? 6.600 -19.812 18.931 1.00 52.41 95 LEU A C 1
ATOM 746 O O . LEU A 1 95 ? 5.479 -19.365 19.165 1.00 52.41 95 LEU A O 1
ATOM 750 N N . THR A 1 96 ? 6.955 -21.051 19.249 1.00 57.97 96 THR A N 1
ATOM 751 C CA . THR A 1 96 ? 6.168 -22.053 19.962 1.00 57.97 96 THR A CA 1
ATOM 752 C C . THR A 1 96 ? 5.797 -21.619 21.385 1.00 57.97 96 THR A C 1
ATOM 754 O O . THR A 1 96 ? 4.642 -21.765 21.769 1.00 57.97 96 THR A O 1
ATOM 757 N N . GLU A 1 97 ? 6.708 -20.983 22.132 1.00 57.31 97 GLU A N 1
ATOM 758 C CA . GLU A 1 97 ? 6.443 -20.544 23.521 1.00 57.31 97 GLU A CA 1
ATOM 759 C C . GL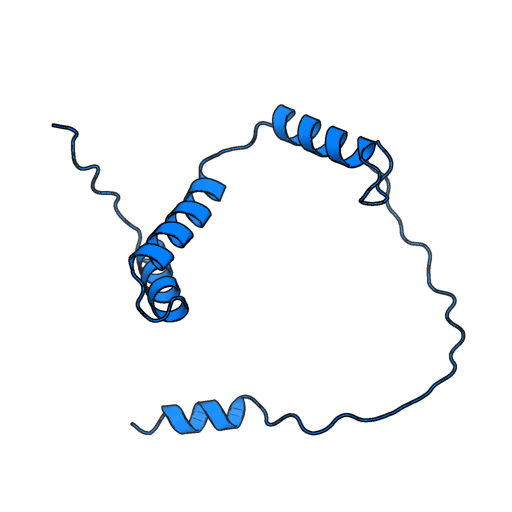U A 1 97 ? 5.438 -19.381 23.603 1.00 57.31 97 GLU A C 1
ATOM 761 O O . GLU A 1 97 ? 4.714 -19.224 24.587 1.00 57.31 97 GLU A O 1
ATOM 766 N N . LEU A 1 98 ? 5.356 -18.556 22.554 1.00 56.41 98 LEU A N 1
ATOM 767 C CA . LEU A 1 98 ? 4.394 -17.454 22.497 1.00 56.41 98 LEU A CA 1
ATOM 768 C C . LEU A 1 98 ? 2.976 -17.929 22.168 1.00 56.41 98 LEU A C 1
ATOM 770 O O . LEU A 1 98 ? 2.026 -17.220 22.490 1.00 56.41 98 LEU A O 1
ATOM 774 N N . PHE A 1 99 ? 2.821 -19.095 21.539 1.00 54.09 99 PHE A N 1
ATOM 775 C CA . PHE A 1 99 ? 1.511 -19.593 21.126 1.00 54.09 99 PHE A CA 1
ATOM 776 C C . PHE A 1 99 ? 0.733 -20.208 22.299 1.00 54.09 99 PHE A C 1
ATOM 778 O O . PHE A 1 99 ? -0.464 -19.961 22.423 1.00 54.09 99 PHE A O 1
ATOM 785 N N . GLU A 1 100 ? 1.409 -20.918 23.210 1.00 58.34 100 GLU A N 1
ATOM 786 C CA . GLU A 1 100 ? 0.768 -21.489 24.407 1.00 58.34 100 GLU A CA 1
ATOM 787 C C . GLU A 1 100 ? 0.249 -20.401 25.357 1.00 58.34 100 GLU A C 1
ATOM 789 O O . GLU A 1 100 ? -0.883 -20.480 25.835 1.00 58.34 100 GLU A O 1
ATOM 794 N N . LYS A 1 101 ? 1.010 -19.313 25.537 1.00 57.03 101 LYS A N 1
ATOM 795 C CA . LYS A 1 101 ? 0.674 -18.226 26.473 1.00 57.03 101 LYS A CA 1
ATOM 796 C C . LYS A 1 101 ? -0.633 -17.481 26.150 1.00 57.03 101 LYS A C 1
ATOM 798 O O . LYS A 1 101 ? -1.218 -16.877 27.043 1.00 57.03 101 LYS A O 1
ATOM 803 N N . TYR A 1 102 ? -1.081 -17.490 24.896 1.00 54.03 102 TYR A N 1
ATOM 804 C CA . TYR A 1 102 ? -2.305 -16.795 24.465 1.00 54.03 102 TYR A CA 1
ATOM 805 C C . TYR A 1 102 ? -3.505 -17.730 24.263 1.00 54.03 102 TYR A C 1
ATOM 807 O O . TYR A 1 102 ? -4.550 -17.273 23.806 1.00 54.03 102 TYR A O 1
ATOM 815 N N . SER A 1 103 ? -3.371 -19.021 24.591 1.00 55.00 103 SER A N 1
ATOM 816 C CA . SER A 1 103 ? -4.454 -20.005 24.446 1.00 55.00 103 SER A CA 1
ATOM 817 C C . SER A 1 103 ? -5.212 -20.327 25.742 1.00 55.00 103 SER A C 1
ATOM 819 O O . SER A 1 103 ? -6.240 -20.994 25.679 1.00 55.00 103 SER A O 1
ATOM 821 N N . GLU A 1 104 ? -4.766 -19.814 26.895 1.00 56.03 104 GLU A N 1
ATOM 822 C CA . GLU A 1 104 ? -5.371 -20.084 28.215 1.00 56.03 104 GLU A CA 1
ATOM 823 C C . GLU A 1 104 ? -6.020 -18.855 28.890 1.00 56.03 104 GLU A C 1
ATOM 825 O O . GLU A 1 104 ? -6.046 -18.754 30.116 1.00 56.03 104 GLU A O 1
ATOM 830 N N . THR A 1 105 ? -6.587 -17.918 28.125 1.00 49.06 105 THR A N 1
ATOM 831 C CA . THR A 1 105 ? -7.458 -16.863 28.691 1.00 49.06 105 THR A CA 1
ATOM 832 C C . THR A 1 105 ? -8.774 -16.757 27.956 1.00 49.06 105 THR A C 1
ATOM 834 O O . THR A 1 105 ? -8.711 -16.604 26.715 1.00 49.06 105 THR A O 1
#

pLDDT: mean 70.07, std 18.11, range [36.16, 97.19]

Sequence (105 aa):
MLPAVLMTVSLVERALLVKLFYENKGNASAAAREFYHRKSLKFRPMSTNDNRAMIKRFEESEKLGVKPGRGRKHITPVLVDSQSQTSEFGSSSTLTELFEKYSET

Foldseek 3Di:
DDPPPPPVCDPVLVVQLVVLCVVVVNPSVRSVVVSVVVVVVVVDPQDPVNVVVVVVVVCVVCPVVDHDDPDDDDDDDDPDPDDDDDDDDDDDPDPVVVVVVPPPD

Secondary structure (DSSP, 8-state):
----------HHHHHHHHHHHHHTTT-HHHHHHHHHHHHHHHH----HHHHHHHHHHHHHT-TT-PPS-S------------------------THHHHHTTS--